Protein AF-F0GHV1-F1 (afdb_monomer)

Nearest PDB structures (foldseek):
  1f36-assembly1_B  TM=9.450E-01  e=7.184E-02  Escherichia coli
  5ds9-assembly1_B  TM=9.385E-01  e=1.066E-01  Escherichia coli K-12
  5ds9-assembly1_A  TM=9.507E-01  e=1.480E-01  Escherichia coli K-12
  1eto-assembly1_A  TM=9.097E-01  e=1.581E-01  Escherichia coli
  1etq-assembly2_D  TM=9.507E-01  e=2.056E-01  Escherichia coli

Mean predicted aligned error: 5.33 Å

Solvent-accessible surface area (backbone atoms only — not comparable to full-atom values): 3153 Å² total; per-residue (Å²): 139,87,78,72,87,44,66,61,56,56,51,52,50,36,24,58,78,42,76,66,34,62,68,60,21,16,57,76,68,75,45,53,59,70,55,45,52,52,49,34,62,75,61,66,64,73,65,84,88,75,113

Radius of gyration: 10.47 Å; Cα contacts (8 Å, |Δi|>4): 33; chains: 1; bounding box: 24×30×22 Å

Sequence (51 aa):
GALPDDERGRIVAALTAHRWRPDAAAQALGISRATLYRRIAKHRIVAPHRA

pLDDT: mean 84.8, std 14.31, range [42.31, 94.88]

Structure (mmCIF, N/CA/C/O backbone):
data_AF-F0GHV1-F1
#
_entry.id   AF-F0GHV1-F1
#
loop_
_atom_site.group_PDB
_atom_site.id
_atom_site.type_symbol
_atom_site.label_atom_id
_atom_site.label_alt_id
_atom_site.label_comp_id
_atom_site.label_asym_id
_atom_site.label_entity_id
_atom_site.label_seq_id
_atom_site.pdbx_PDB_ins_code
_atom_site.Cartn_x
_atom_site.Cartn_y
_atom_site.Cartn_z
_atom_site.occupancy
_atom_site.B_iso_or_equiv
_atom_site.auth_seq_id
_atom_site.auth_comp_id
_atom_site.auth_asym_id
_atom_site.auth_atom_id
_atom_site.pdbx_PDB_model_num
ATOM 1 N N . GLY A 1 1 ? -5.572 -23.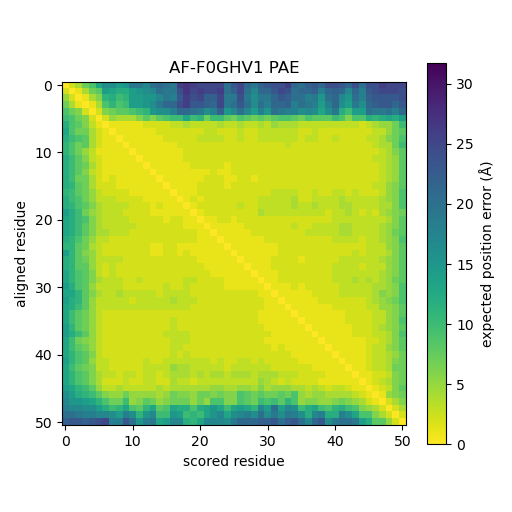082 6.538 1.00 43.75 1 GLY A N 1
ATOM 2 C CA . GLY A 1 1 ? -5.254 -22.019 7.504 1.00 43.75 1 GLY A CA 1
ATOM 3 C C . GLY A 1 1 ? -3.991 -21.317 7.077 1.00 43.75 1 GLY A C 1
ATOM 4 O O . GLY A 1 1 ? -2.920 -21.797 7.400 1.00 43.75 1 GLY A O 1
ATOM 5 N N . ALA A 1 2 ? -4.108 -20.237 6.311 1.00 42.31 2 ALA A N 1
ATOM 6 C CA . ALA A 1 2 ? -2.954 -19.465 5.863 1.00 42.31 2 ALA A CA 1
ATOM 7 C C . ALA A 1 2 ? -3.185 -17.998 6.223 1.00 42.31 2 ALA A C 1
ATOM 9 O O . ALA A 1 2 ? -3.556 -17.187 5.382 1.00 42.31 2 ALA A O 1
ATOM 10 N N . LEU A 1 3 ? -3.031 -17.687 7.507 1.00 57.53 3 LEU A N 1
ATOM 11 C CA . LEU A 1 3 ? -2.768 -16.325 7.941 1.00 57.53 3 LEU A CA 1
ATOM 12 C C . LEU A 1 3 ? -1.259 -16.233 8.136 1.00 57.53 3 LEU A C 1
ATOM 14 O O . LEU A 1 3 ? -0.742 -16.796 9.098 1.00 57.53 3 LEU A O 1
ATOM 18 N N . PRO A 1 4 ? -0.526 -15.538 7.266 1.00 50.91 4 PRO A N 1
ATOM 19 C CA . PRO A 1 4 ? 0.585 -14.768 7.752 1.00 50.91 4 PRO A CA 1
ATOM 20 C C . PRO A 1 4 ? -0.032 -13.486 8.314 1.00 50.91 4 PRO A C 1
ATOM 22 O O . PRO A 1 4 ? -0.440 -12.596 7.563 1.00 50.91 4 PRO A O 1
ATOM 25 N N . ASP A 1 5 ? -0.084 -13.378 9.641 1.00 61.91 5 ASP A N 1
ATOM 26 C CA . ASP A 1 5 ? -0.332 -12.111 10.347 1.00 61.91 5 ASP A CA 1
ATOM 27 C C . ASP A 1 5 ? 0.738 -11.042 10.036 1.00 61.91 5 ASP A C 1
ATOM 29 O O . ASP A 1 5 ? 0.692 -9.913 10.528 1.00 61.91 5 ASP A O 1
ATOM 33 N N . ASP A 1 6 ? 1.664 -11.346 9.131 1.00 79.75 6 ASP A N 1
ATOM 34 C CA . ASP A 1 6 ? 2.677 -10.466 8.593 1.00 79.75 6 ASP A CA 1
ATOM 35 C C . ASP A 1 6 ? 2.026 -9.331 7.796 1.00 79.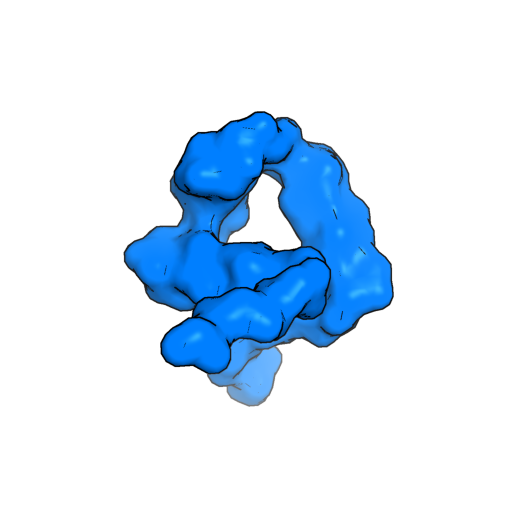75 6 ASP A C 1
ATOM 37 O O . ASP A 1 6 ? 1.659 -9.448 6.624 1.00 79.75 6 ASP A O 1
ATOM 41 N N . GLU A 1 7 ? 1.935 -8.173 8.442 1.00 85.81 7 GLU A N 1
ATOM 42 C CA . GLU A 1 7 ? 1.596 -6.874 7.852 1.00 85.81 7 GLU A CA 1
ATOM 43 C C . GLU A 1 7 ? 2.265 -6.668 6.475 1.00 85.81 7 GLU A C 1
ATOM 45 O O . GLU A 1 7 ? 1.637 -6.217 5.516 1.00 85.81 7 GLU A O 1
ATOM 50 N N . ARG A 1 8 ? 3.531 -7.092 6.340 1.00 89.06 8 ARG A N 1
ATOM 51 C CA . ARG A 1 8 ? 4.276 -7.073 5.075 1.00 89.06 8 ARG A CA 1
ATOM 52 C C . ARG A 1 8 ? 3.594 -7.893 3.978 1.00 89.06 8 ARG A C 1
ATOM 54 O O . ARG A 1 8 ? 3.484 -7.409 2.854 1.00 89.06 8 ARG A O 1
ATOM 61 N N . GLY A 1 9 ? 3.167 -9.117 4.282 1.00 89.50 9 GLY A N 1
ATOM 62 C CA . GLY A 1 9 ? 2.513 -10.013 3.328 1.00 89.50 9 GLY A CA 1
ATOM 63 C C . GLY A 1 9 ? 1.199 -9.428 2.819 1.00 89.50 9 GLY A C 1
ATOM 64 O O . GLY A 1 9 ? 0.975 -9.393 1.610 1.00 89.50 9 GLY A O 1
ATOM 65 N N . ARG A 1 10 ? 0.392 -8.857 3.721 1.00 89.19 10 ARG A N 1
ATOM 66 C CA . ARG A 1 10 ? -0.862 -8.166 3.372 1.00 89.19 10 ARG A CA 1
ATOM 67 C C . ARG A 1 10 ? -0.628 -6.986 2.428 1.00 89.19 10 ARG A C 1
ATOM 69 O O . ARG A 1 10 ? -1.326 -6.851 1.425 1.00 89.19 10 ARG A O 1
ATOM 76 N N . ILE A 1 11 ? 0.395 -6.173 2.695 1.00 91.31 11 ILE A N 1
ATOM 77 C CA . ILE A 1 11 ? 0.739 -5.029 1.840 1.00 91.31 11 ILE A CA 1
ATOM 78 C C . ILE A 1 11 ? 1.247 -5.482 0.471 1.00 91.31 11 ILE A C 1
ATOM 80 O O . ILE A 1 11 ? 0.825 -4.933 -0.544 1.00 91.31 11 ILE A O 1
ATOM 84 N N . VAL A 1 12 ? 2.128 -6.485 0.416 1.00 91.56 12 VAL A N 1
ATOM 85 C CA . VAL A 1 12 ? 2.646 -7.018 -0.855 1.00 91.56 12 VAL A CA 1
ATOM 86 C C . VAL A 1 12 ? 1.528 -7.647 -1.685 1.00 91.56 12 VAL A C 1
ATOM 88 O O . VAL A 1 12 ? 1.477 -7.415 -2.892 1.00 91.56 12 VAL A O 1
ATOM 91 N N . ALA A 1 13 ? 0.614 -8.394 -1.063 1.00 91.56 13 ALA A N 1
ATOM 92 C CA . ALA A 1 13 ? -0.533 -8.990 -1.741 1.00 91.56 13 ALA A CA 1
ATOM 93 C C . ALA A 1 13 ? -1.458 -7.916 -2.331 1.00 91.56 13 ALA A C 1
ATOM 95 O O . ALA A 1 13 ? -1.786 -7.982 -3.515 1.00 91.56 13 ALA A O 1
ATOM 96 N N . ALA A 1 14 ? -1.800 -6.883 -1.552 1.00 92.69 14 ALA A N 1
ATOM 97 C CA . ALA A 1 14 ? -2.604 -5.762 -2.034 1.00 92.69 14 ALA A CA 1
ATOM 98 C C . ALA A 1 14 ? -1.902 -5.001 -3.171 1.00 92.69 14 ALA A C 1
ATOM 100 O O . ALA A 1 14 ? -2.500 -4.746 -4.215 1.00 92.69 14 ALA A O 1
ATOM 101 N N . LEU A 1 15 ? -0.611 -4.687 -3.025 1.00 91.62 15 LEU A N 1
ATOM 102 C CA . LEU A 1 15 ? 0.166 -4.052 -4.092 1.00 91.62 15 LEU A CA 1
ATOM 103 C C . LEU A 1 15 ? 0.179 -4.916 -5.355 1.00 91.62 15 LEU A C 1
ATOM 105 O O . LEU A 1 15 ? -0.067 -4.400 -6.439 1.00 91.62 15 LEU A O 1
ATOM 109 N N . THR A 1 16 ? 0.393 -6.222 -5.228 1.00 91.75 16 THR A N 1
ATOM 110 C CA . THR A 1 16 ? 0.434 -7.148 -6.368 1.00 91.75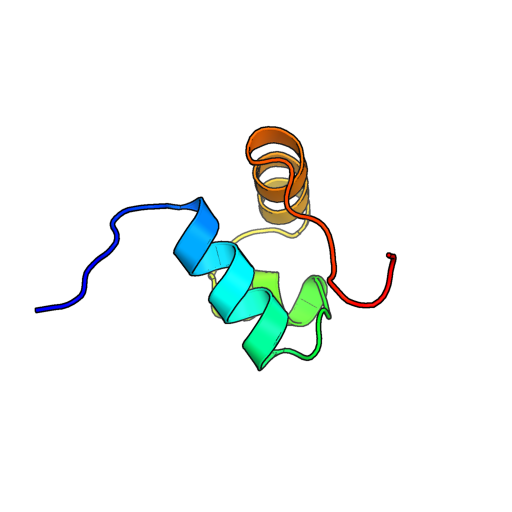 16 THR A CA 1
ATOM 111 C C . THR A 1 16 ? -0.923 -7.238 -7.070 1.00 91.75 16 THR A C 1
ATOM 113 O O . THR A 1 16 ? -0.981 -7.076 -8.290 1.00 91.75 16 THR A O 1
ATOM 116 N N . ALA A 1 17 ? -2.018 -7.394 -6.319 1.00 92.38 1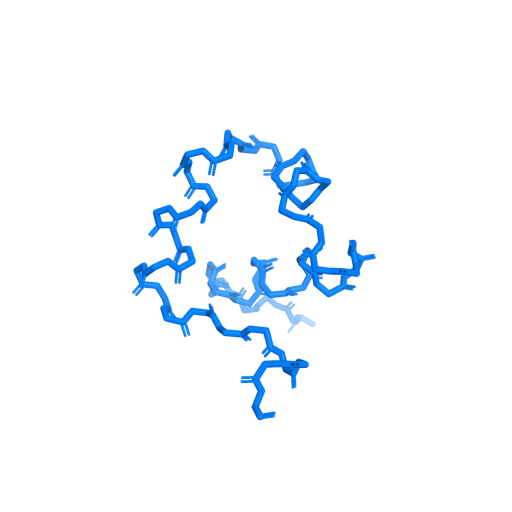7 ALA A N 1
ATOM 117 C CA . ALA A 1 17 ? -3.382 -7.425 -6.854 1.00 92.38 17 ALA A CA 1
ATOM 118 C C . ALA A 1 17 ? -3.742 -6.137 -7.615 1.00 92.38 17 ALA A C 1
ATOM 120 O O . ALA A 1 17 ? -4.431 -6.174 -8.633 1.00 92.38 17 ALA A O 1
ATOM 121 N N . HIS A 1 18 ? -3.214 -4.995 -7.170 1.00 93.38 18 HIS A N 1
ATOM 122 C CA . HIS A 1 18 ? -3.453 -3.692 -7.783 1.00 93.38 18 HIS A CA 1
ATOM 123 C C . HIS A 1 18 ? -2.340 -3.233 -8.735 1.00 93.38 18 HIS A C 1
ATOM 125 O O . HIS A 1 18 ? -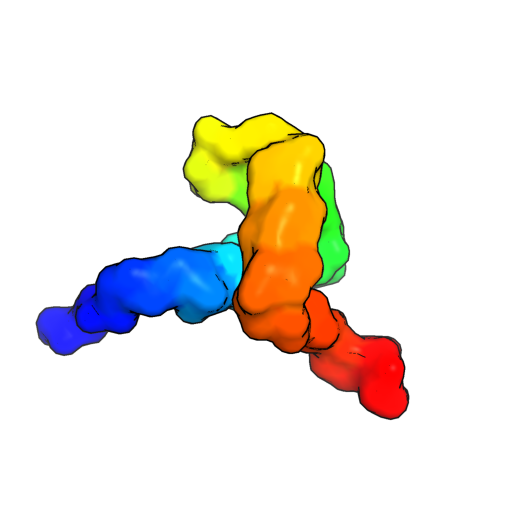2.209 -2.033 -8.985 1.00 93.38 18 HIS A O 1
ATOM 131 N N . ARG A 1 19 ? -1.542 -4.157 -9.296 1.00 90.44 19 ARG A N 1
ATOM 132 C CA . ARG A 1 19 ? -0.455 -3.855 -10.256 1.00 90.44 19 ARG A CA 1
ATOM 133 C C . ARG A 1 19 ? 0.518 -2.785 -9.748 1.00 90.44 19 ARG A C 1
ATOM 135 O O . ARG A 1 19 ? 0.921 -1.888 -10.481 1.00 90.44 19 ARG A O 1
ATOM 142 N N . TRP A 1 20 ? 0.851 -2.860 -8.467 1.00 90.31 20 TRP A N 1
ATOM 143 C CA . TRP A 1 20 ? 1.734 -1.938 -7.760 1.00 90.31 20 T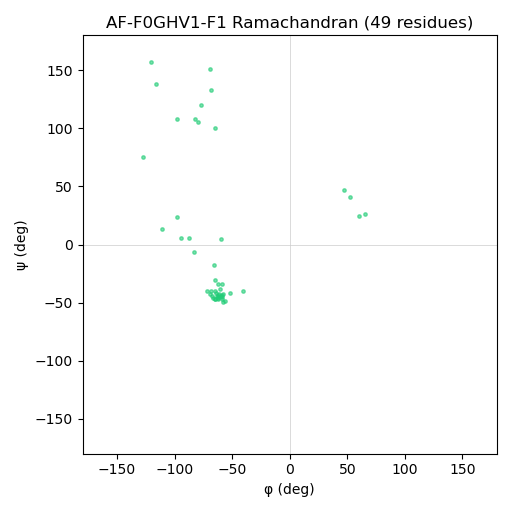RP A CA 1
ATOM 144 C C . TRP A 1 20 ? 1.256 -0.481 -7.752 1.00 90.31 20 TRP A C 1
ATOM 146 O O . TRP A 1 20 ? 2.060 0.427 -7.561 1.00 90.31 20 TRP A O 1
ATOM 156 N N . ARG A 1 21 ? -0.058 -0.243 -7.899 1.00 91.75 21 ARG A N 1
ATOM 157 C CA . ARG A 1 21 ? -0.674 1.084 -7.746 1.00 91.75 21 ARG A CA 1
ATOM 158 C C . ARG A 1 21 ? -0.918 1.379 -6.258 1.00 91.75 21 ARG A C 1
ATOM 160 O O . ARG A 1 21 ? -1.848 0.805 -5.686 1.00 91.75 21 ARG A O 1
ATOM 167 N N . PRO A 1 22 ? -0.149 2.285 -5.622 1.00 88.50 22 PRO A N 1
ATOM 168 C CA . PRO A 1 22 ? -0.239 2.524 -4.179 1.00 88.50 22 PRO A CA 1
ATOM 169 C C . PRO A 1 22 ? -1.612 3.048 -3.760 1.00 88.50 22 PRO A C 1
ATOM 171 O O . PRO A 1 22 ? -2.108 2.700 -2.698 1.00 88.50 22 PRO A O 1
ATOM 174 N N . ASP A 1 23 ? -2.250 3.849 -4.610 1.00 92.75 23 ASP A N 1
ATOM 175 C CA . ASP A 1 23 ? -3.542 4.470 -4.312 1.00 92.75 23 ASP A CA 1
ATOM 176 C C . ASP A 1 23 ? -4.645 3.415 -4.210 1.00 92.75 23 ASP A C 1
ATOM 178 O O . ASP A 1 23 ? -5.400 3.394 -3.242 1.00 92.75 23 ASP A O 1
ATOM 182 N N . ALA A 1 24 ? -4.683 2.491 -5.171 1.00 92.88 24 ALA A N 1
ATOM 183 C CA . ALA A 1 24 ? -5.638 1.390 -5.181 1.00 92.88 24 ALA A CA 1
ATOM 184 C C . ALA A 1 24 ? -5.354 0.384 -4.054 1.00 92.88 24 ALA A C 1
ATOM 186 O O . ALA A 1 24 ? -6.283 -0.052 -3.382 1.00 92.88 24 ALA A O 1
ATOM 187 N N . ALA A 1 25 ? -4.081 0.077 -3.785 1.00 93.94 25 ALA A N 1
ATOM 188 C CA . ALA A 1 25 ? -3.702 -0.798 -2.677 1.00 93.94 25 ALA A CA 1
ATOM 189 C C . ALA A 1 25 ? -4.045 -0.194 -1.304 1.00 93.94 25 ALA A C 1
ATOM 191 O O . ALA A 1 25 ? -4.517 -0.908 -0.425 1.00 93.94 25 ALA A O 1
ATOM 192 N N . ALA A 1 26 ? -3.850 1.115 -1.114 1.00 94.00 26 ALA A N 1
ATOM 193 C CA . ALA A 1 26 ? -4.217 1.810 0.119 1.00 94.00 26 ALA A CA 1
ATOM 194 C C . ALA A 1 26 ? -5.733 1.754 0.358 1.00 94.00 26 ALA A C 1
ATOM 196 O O . ALA A 1 26 ? -6.161 1.423 1.462 1.00 94.00 26 ALA A O 1
ATOM 197 N N . GLN A 1 27 ? -6.525 1.999 -0.692 1.00 94.19 27 GLN A N 1
ATOM 198 C CA . GLN A 1 27 ? -7.985 1.893 -0.638 1.00 94.19 27 GLN A CA 1
ATOM 199 C C . GLN A 1 27 ? -8.444 0.468 -0.312 1.00 94.19 27 GLN A C 1
ATOM 201 O O . GLN A 1 27 ? -9.270 0.281 0.575 1.00 94.19 27 GLN A O 1
ATOM 206 N N . ALA A 1 28 ? -7.861 -0.546 -0.953 1.00 92.19 28 ALA A N 1
ATOM 207 C CA . ALA A 1 28 ? -8.195 -1.946 -0.690 1.00 92.19 28 ALA A CA 1
ATOM 208 C C . ALA A 1 28 ? -7.819 -2.410 0.726 1.00 92.19 28 ALA A C 1
ATOM 210 O O . ALA A 1 28 ? -8.488 -3.264 1.299 1.00 92.19 28 ALA A O 1
ATOM 211 N N . LEU A 1 29 ? -6.765 -1.831 1.305 1.00 89.69 29 LEU A N 1
ATOM 212 C CA . LEU A 1 29 ? -6.355 -2.076 2.688 1.00 89.69 29 LEU A CA 1
ATOM 213 C C . LEU A 1 29 ? -7.132 -1.226 3.711 1.00 89.69 29 LEU A C 1
ATOM 215 O O . LEU A 1 29 ? -6.921 -1.400 4.909 1.00 89.69 29 LEU A O 1
ATOM 219 N N . GLY A 1 30 ? -7.981 -0.290 3.271 1.00 94.25 30 GLY A N 1
ATOM 220 C CA . GLY A 1 30 ? -8.708 0.626 4.155 1.00 94.25 30 GLY A CA 1
ATOM 221 C C . GLY A 1 30 ? -7.803 1.597 4.923 1.00 94.25 30 GLY A C 1
ATOM 222 O O . GLY A 1 30 ? -8.153 2.037 6.016 1.00 94.25 30 GLY A O 1
ATOM 223 N N . ILE A 1 31 ? -6.618 1.917 4.390 1.00 93.62 31 ILE A N 1
ATOM 224 C CA . ILE A 1 31 ? -5.640 2.809 5.030 1.00 93.62 31 ILE A CA 1
ATOM 225 C C . ILE A 1 31 ? -5.336 4.028 4.162 1.00 93.62 31 ILE A C 1
ATOM 227 O O . ILE A 1 31 ? -5.449 4.010 2.940 1.00 93.62 31 ILE A O 1
ATOM 231 N N . SER A 1 32 ? -4.860 5.104 4.788 1.00 94.69 32 SER A N 1
ATOM 232 C CA . SER A 1 32 ? -4.380 6.271 4.045 1.00 94.69 32 SER A CA 1
ATOM 233 C C . SER A 1 32 ? -3.081 5.974 3.285 1.00 94.69 32 SER A C 1
ATOM 235 O O . SER A 1 32 ? -2.233 5.204 3.749 1.00 94.69 32 SER A O 1
ATOM 237 N N . ARG A 1 33 ? -2.860 6.668 2.158 1.00 92.50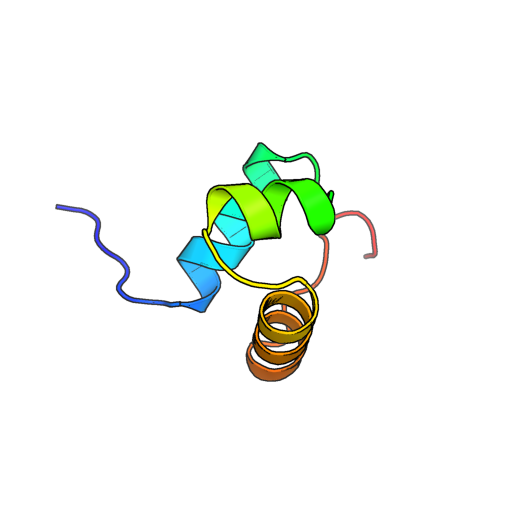 33 ARG A N 1
ATOM 238 C CA . ARG A 1 33 ? -1.606 6.585 1.376 1.00 92.50 33 ARG A CA 1
ATOM 239 C C . ARG A 1 33 ? -0.366 6.804 2.243 1.00 92.50 33 ARG A C 1
ATOM 241 O O . ARG A 1 33 ? 0.609 6.071 2.125 1.00 92.50 33 ARG A O 1
ATOM 248 N N . ALA A 1 34 ? -0.413 7.776 3.157 1.00 94.88 34 ALA A N 1
ATOM 249 C CA . ALA A 1 34 ? 0.685 8.060 4.082 1.00 94.88 34 ALA A CA 1
ATOM 250 C C . ALA A 1 34 ? 1.007 6.859 4.989 1.00 94.88 34 ALA A C 1
ATOM 252 O O . ALA A 1 34 ? 2.169 6.560 5.261 1.00 94.88 34 ALA A O 1
ATOM 253 N N . THR A 1 35 ? -0.014 6.134 5.445 1.00 94.06 35 THR A N 1
ATOM 254 C CA . THR A 1 35 ? 0.169 4.909 6.234 1.00 94.06 35 THR A CA 1
ATOM 255 C C . THR A 1 35 ? 0.752 3.791 5.384 1.00 94.06 35 THR A C 1
ATOM 257 O O . THR A 1 35 ? 1.694 3.140 5.831 1.00 94.06 35 THR A O 1
ATOM 260 N N . LEU A 1 36 ? 0.276 3.627 4.148 1.00 92.62 36 LEU A N 1
ATOM 261 C CA . LEU A 1 36 ? 0.844 2.661 3.213 1.00 92.62 36 LEU A CA 1
ATOM 262 C C . LEU A 1 36 ? 2.340 2.925 2.976 1.00 92.62 36 LEU A C 1
ATOM 264 O O . LEU A 1 36 ? 3.141 2.013 3.154 1.00 92.62 36 LEU A O 1
ATOM 268 N N . TYR A 1 37 ? 2.744 4.163 2.668 1.00 92.25 37 TYR A N 1
ATOM 269 C CA . TYR A 1 37 ? 4.159 4.506 2.460 1.00 92.25 37 TYR A CA 1
ATOM 270 C C . TYR A 1 37 ? 5.020 4.267 3.703 1.00 92.25 37 TYR A C 1
ATOM 272 O O . TYR A 1 37 ? 6.102 3.693 3.592 1.00 92.25 37 TYR A O 1
ATOM 280 N N . ARG A 1 38 ? 4.531 4.637 4.896 1.00 93.50 38 ARG A N 1
ATOM 281 C CA . ARG A 1 38 ? 5.233 4.357 6.161 1.00 93.50 38 ARG A CA 1
ATOM 282 C C . ARG A 1 38 ? 5.461 2.862 6.358 1.00 93.50 38 ARG A C 1
ATOM 284 O O . ARG A 1 38 ? 6.555 2.463 6.747 1.00 93.50 38 ARG A O 1
ATOM 291 N N . ARG A 1 39 ? 4.455 2.031 6.072 1.00 91.75 39 ARG A N 1
ATOM 292 C CA . ARG A 1 39 ? 4.572 0.574 6.201 1.00 91.75 39 ARG A CA 1
ATOM 293 C C . ARG A 1 39 ? 5.471 -0.027 5.116 1.00 91.75 39 ARG A C 1
ATOM 295 O O . ARG A 1 39 ? 6.303 -0.865 5.442 1.00 91.75 39 ARG A O 1
ATOM 302 N N . ILE A 1 40 ? 5.386 0.443 3.869 1.00 91.62 40 ILE A N 1
ATOM 303 C CA . ILE A 1 40 ? 6.298 0.053 2.778 1.00 91.62 40 ILE A CA 1
ATOM 304 C C . ILE A 1 40 ? 7.753 0.333 3.165 1.00 91.62 40 ILE A C 1
ATOM 306 O O . ILE A 1 40 ? 8.588 -0.563 3.056 1.00 91.62 40 ILE A O 1
ATOM 310 N N . ALA A 1 41 ? 8.047 1.535 3.673 1.00 91.25 41 ALA A N 1
ATOM 311 C CA . ALA A 1 41 ? 9.385 1.910 4.124 1.00 91.25 41 ALA A CA 1
ATOM 312 C C . ALA A 1 41 ? 9.835 1.075 5.335 1.00 91.25 41 ALA A C 1
ATOM 314 O O . ALA A 1 41 ? 10.926 0.506 5.321 1.00 91.25 41 ALA A O 1
ATOM 315 N N . LYS A 1 42 ? 8.968 0.926 6.348 1.00 91.88 42 LYS A N 1
ATOM 316 C CA . LYS A 1 42 ? 9.231 0.127 7.557 1.00 91.88 42 LYS A CA 1
ATOM 317 C C . LYS A 1 42 ? 9.559 -1.332 7.231 1.00 91.88 42 LYS A C 1
ATOM 319 O O . LYS A 1 42 ? 10.469 -1.900 7.823 1.00 91.88 42 LYS A O 1
ATOM 324 N N . HIS A 1 43 ? 8.829 -1.931 6.292 1.00 89.31 43 HIS A N 1
ATOM 325 C CA . HIS A 1 43 ? 8.988 -3.333 5.897 1.00 89.31 43 HIS A CA 1
ATOM 326 C C . HIS A 1 43 ? 9.911 -3.534 4.686 1.00 89.31 43 HIS A C 1
ATOM 328 O O . HIS A 1 43 ? 10.021 -4.662 4.200 1.00 89.31 43 HIS A O 1
ATOM 334 N N . ARG A 1 44 ? 10.558 -2.462 4.197 1.00 89.62 44 ARG A N 1
ATOM 335 C CA . ARG A 1 44 ? 11.443 -2.460 3.018 1.00 89.62 44 ARG A CA 1
ATOM 336 C C . ARG A 1 44 ? 10.820 -3.201 1.827 1.00 89.62 44 ARG A C 1
ATOM 338 O O . ARG A 1 44 ? 11.438 -4.070 1.217 1.00 89.62 44 ARG A O 1
ATOM 345 N N . ILE A 1 45 ? 9.553 -2.903 1.539 1.00 89.38 45 ILE A N 1
ATOM 346 C CA . ILE A 1 45 ? 8.818 -3.519 0.431 1.00 89.38 45 ILE A CA 1
ATOM 347 C C . ILE A 1 45 ? 9.272 -2.863 -0.876 1.00 89.38 45 ILE A C 1
ATOM 349 O O . ILE A 1 45 ? 9.115 -1.657 -1.054 1.00 89.38 45 ILE A O 1
ATOM 353 N N . VAL A 1 46 ? 9.818 -3.664 -1.790 1.00 85.31 46 VAL A N 1
ATOM 354 C CA . VAL A 1 46 ? 10.311 -3.218 -3.100 1.00 85.31 46 VAL A CA 1
ATOM 355 C C . VAL A 1 46 ? 9.484 -3.877 -4.199 1.00 85.31 46 VAL A C 1
ATOM 357 O O . VAL A 1 46 ? 9.147 -5.057 -4.104 1.00 85.31 46 VAL A O 1
ATOM 360 N N . ALA A 1 47 ? 9.143 -3.103 -5.231 1.00 78.88 47 ALA A N 1
ATOM 361 C CA . ALA A 1 47 ? 8.451 -3.618 -6.404 1.00 78.88 47 ALA A CA 1
ATOM 362 C C . ALA A 1 47 ? 9.374 -4.546 -7.213 1.00 78.88 47 ALA A C 1
ATOM 364 O O . ALA A 1 47 ? 10.496 -4.145 -7.515 1.00 78.88 47 ALA A O 1
ATOM 365 N N . PRO A 1 48 ? 8.910 -5.735 -7.636 1.00 73.06 48 PRO A N 1
ATOM 366 C CA . PRO A 1 48 ? 9.718 -6.700 -8.377 1.00 73.06 48 PRO A CA 1
ATOM 367 C C . PRO A 1 48 ? 10.122 -6.198 -9.770 1.00 73.06 48 PRO A C 1
ATOM 369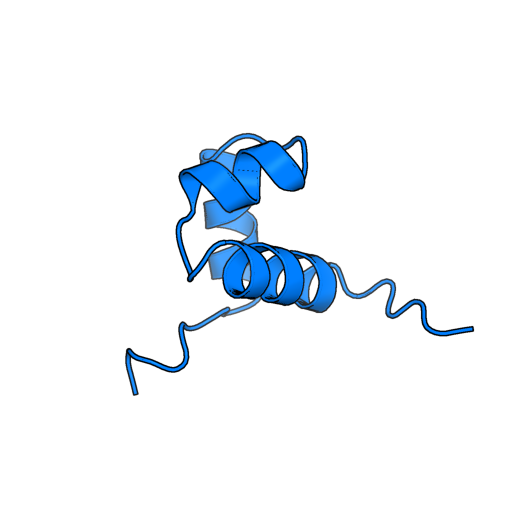 O O . PRO A 1 48 ? 11.069 -6.710 -10.340 1.00 73.06 48 PRO A O 1
ATOM 372 N N . HIS A 1 49 ? 9.449 -5.171 -10.302 1.00 67.56 49 HIS A N 1
ATOM 373 C CA . HIS A 1 49 ? 9.787 -4.539 -11.587 1.00 67.56 49 HIS A CA 1
ATOM 374 C C . HIS A 1 49 ? 10.828 -3.411 -11.468 1.00 67.56 49 HIS A C 1
ATOM 376 O O . HIS A 1 49 ? 11.068 -2.696 -12.434 1.00 67.56 49 HIS A O 1
ATOM 382 N N . ARG A 1 50 ? 11.391 -3.189 -10.275 1.00 56.69 50 ARG A N 1
ATOM 383 C CA . ARG A 1 50 ? 12.443 -2.189 -10.026 1.00 56.69 50 ARG A CA 1
ATOM 384 C C . ARG A 1 50 ? 13.802 -2.822 -9.695 1.00 56.69 50 ARG A C 1
ATOM 386 O O . ARG A 1 50 ? 14.660 -2.111 -9.178 1.00 56.69 50 ARG A O 1
ATOM 393 N N . ALA A 1 51 ? 13.946 -4.130 -9.930 1.00 49.75 51 ALA A N 1
ATOM 394 C CA . ALA A 1 51 ? 15.221 -4.842 -9.875 1.00 49.75 51 ALA A CA 1
ATOM 395 C C . ALA A 1 51 ? 16.010 -4.627 -11.171 1.00 49.75 51 ALA A C 1
ATOM 397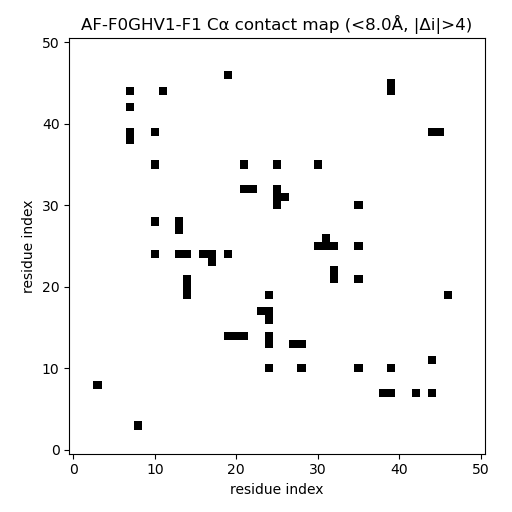 O O . ALA A 1 51 ? 15.357 -4.586 -12.239 1.00 49.75 51 ALA A O 1
#

Secondary structure (DSSP, 8-state):
------HHHHHHHHHHHTTT-HHHHHHHTT--HHHHHHHHHHTT---GGG-

Foldseek 3Di:
DDDPVPPLVLLVVLCVVVVNDLVSSCVVVVHDSVVSVVVCVVVVPDDPVVD